Protein AF-A0A1Q7R058-F1 (afdb_monomer_lite)

Radius of gyration: 16.03 Å; chains: 1; bounding box: 34×29×31 Å

Structure (mmCIF, N/CA/C/O backbone):
data_AF-A0A1Q7R058-F1
#
_entry.id   AF-A0A1Q7R058-F1
#
loop_
_atom_site.group_PDB
_atom_site.id
_atom_site.type_symbol
_atom_site.label_atom_id
_atom_site.label_alt_id
_atom_site.label_comp_id
_atom_site.label_asym_id
_atom_site.label_entity_id
_atom_site.label_seq_id
_atom_site.pdbx_PDB_ins_code
_atom_site.Cartn_x
_atom_site.Cartn_y
_atom_site.Cartn_z
_atom_site.occupancy
_atom_site.B_iso_or_equiv
_atom_site.auth_seq_id
_atom_site.auth_comp_id
_atom_site.auth_asym_id
_atom_site.auth_atom_id
_atom_site.pdbx_PDB_model_num
ATOM 1 N N . MET A 1 1 ? 21.229 -6.399 9.493 1.00 64.06 1 MET A N 1
ATOM 2 C CA . MET A 1 1 ? 20.022 -5.831 10.134 1.00 64.06 1 MET A CA 1
ATOM 3 C C . MET A 1 1 ? 20.244 -4.331 10.250 1.00 64.06 1 MET A C 1
ATOM 5 O O . MET A 1 1 ? 21.325 -3.950 10.678 1.00 64.06 1 MET A O 1
ATOM 9 N N . PHE A 1 2 ? 19.315 -3.498 9.775 1.00 73.62 2 PHE A N 1
ATOM 10 C CA . PHE A 1 2 ? 19.482 -2.037 9.786 1.00 73.62 2 PHE A CA 1
ATOM 11 C C . PHE A 1 2 ? 19.477 -1.496 11.230 1.00 73.62 2 PHE A C 1
ATOM 13 O O . PHE A 1 2 ? 18.750 -2.044 12.059 1.00 73.62 2 PHE A O 1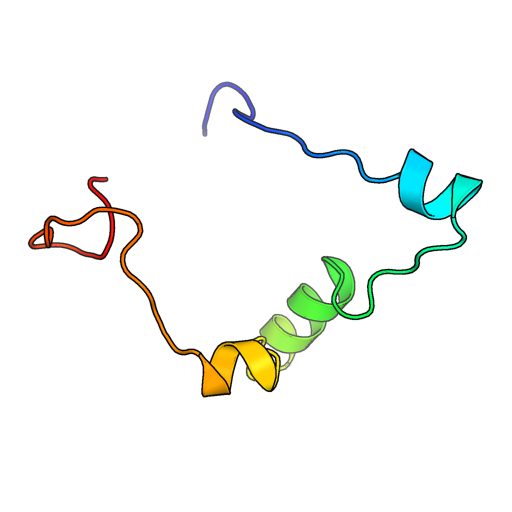
ATOM 20 N N . PRO A 1 3 ? 20.260 -0.446 11.550 1.00 84.25 3 PRO A N 1
ATOM 21 C CA . PRO A 1 3 ? 20.373 0.091 12.913 1.00 84.25 3 PRO A CA 1
ATOM 22 C C . PRO A 1 3 ? 19.101 0.805 13.404 1.00 84.25 3 PRO A C 1
ATOM 24 O O . PRO A 1 3 ? 18.990 1.116 14.586 1.00 84.25 3 PRO A O 1
ATOM 27 N N . GLY A 1 4 ? 18.140 1.063 12.513 1.00 83.19 4 GLY A N 1
ATOM 28 C CA . GLY A 1 4 ? 16.872 1.715 12.816 1.00 83.19 4 GLY A CA 1
ATOM 29 C C . GLY A 1 4 ? 15.922 1.690 11.619 1.00 83.19 4 GLY A C 1
ATOM 30 O O . GLY A 1 4 ? 16.259 1.168 10.555 1.00 83.19 4 GLY A O 1
ATOM 31 N N . ILE A 1 5 ? 14.728 2.246 11.809 1.00 83.12 5 ILE A N 1
ATOM 32 C CA . ILE A 1 5 ? 13.714 2.410 10.761 1.00 83.12 5 ILE A CA 1
ATOM 33 C C . ILE A 1 5 ? 13.791 3.853 10.255 1.00 83.12 5 ILE A C 1
ATOM 35 O O . ILE A 1 5 ? 13.759 4.775 11.063 1.00 83.12 5 ILE A O 1
ATOM 39 N N . ASP A 1 6 ? 13.875 4.042 8.936 1.00 81.25 6 ASP A N 1
ATOM 40 C CA . ASP A 1 6 ? 13.986 5.372 8.314 1.00 81.25 6 ASP A CA 1
ATOM 41 C C . ASP A 1 6 ? 12.702 6.203 8.496 1.00 81.25 6 ASP A C 1
ATOM 43 O O . ASP A 1 6 ? 12.734 7.337 8.969 1.00 81.25 6 ASP A O 1
ATOM 47 N N . ARG A 1 7 ? 11.534 5.631 8.169 1.00 83.75 7 ARG A N 1
ATOM 48 C CA . ARG A 1 7 ? 10.249 6.349 8.222 1.00 83.75 7 ARG A CA 1
ATOM 49 C C . ARG A 1 7 ? 9.141 5.495 8.812 1.00 83.75 7 ARG A C 1
ATOM 51 O O . ARG A 1 7 ? 8.900 4.379 8.361 1.00 83.75 7 ARG A O 1
ATOM 58 N N . VAL A 1 8 ? 8.414 6.069 9.769 1.00 85.00 8 VAL A N 1
ATOM 59 C CA . VAL A 1 8 ? 7.194 5.488 10.340 1.00 85.00 8 VAL A CA 1
ATOM 60 C C . VAL A 1 8 ? 6.048 6.472 10.137 1.00 85.00 8 VAL A C 1
ATOM 62 O O . VAL A 1 8 ? 6.059 7.574 10.680 1.00 85.00 8 VAL A O 1
ATOM 65 N N . TYR A 1 9 ? 5.049 6.072 9.351 1.00 86.12 9 TYR A N 1
ATOM 66 C CA . TYR A 1 9 ? 3.831 6.854 9.149 1.00 86.12 9 TYR A CA 1
ATOM 67 C C . TYR A 1 9 ? 2.745 6.380 10.116 1.00 86.12 9 TYR A C 1
ATOM 69 O O . TYR A 1 9 ? 2.278 5.245 10.023 1.00 86.12 9 TYR A O 1
ATOM 77 N N . VAL A 1 10 ? 2.319 7.258 11.028 1.00 91.06 10 VAL A N 1
ATOM 78 C CA . VAL A 1 10 ? 1.258 6.966 12.002 1.00 91.06 10 VAL A CA 1
ATOM 79 C C . VAL A 1 10 ? -0.041 7.625 11.550 1.00 91.06 10 VAL A C 1
ATOM 81 O O . VAL A 1 10 ? -0.161 8.846 11.517 1.00 91.06 10 VAL A O 1
ATOM 84 N N . ASN A 1 11 ? -1.036 6.807 11.212 1.00 92.00 11 ASN A N 1
ATOM 85 C CA . ASN A 1 11 ? -2.345 7.260 10.732 1.00 92.00 11 ASN A CA 1
ATOM 86 C C . ASN A 1 11 ? -3.430 7.294 11.829 1.00 92.00 11 ASN A C 1
ATOM 88 O O . ASN A 1 11 ? -4.611 7.430 11.515 1.00 92.00 11 ASN A O 1
ATOM 92 N N . GLU A 1 12 ? -3.060 7.132 13.104 1.00 95.56 12 GLU A N 1
ATOM 93 C CA . GLU A 1 12 ? -3.992 7.024 14.236 1.00 95.56 12 GLU A CA 1
ATOM 94 C C . GLU A 1 12 ? -4.987 8.184 14.300 1.00 95.56 12 GLU A C 1
ATOM 96 O O . GLU A 1 12 ? -6.190 7.958 14.410 1.00 95.56 12 GLU A O 1
ATOM 101 N N . ARG A 1 13 ? -4.506 9.416 14.126 1.00 97.19 13 ARG A N 1
ATOM 102 C CA . ARG A 1 13 ? -5.357 10.604 14.160 1.00 97.19 13 ARG A CA 1
ATOM 103 C C . ARG A 1 13 ? -6.456 10.577 13.096 1.00 97.19 13 ARG A C 1
ATOM 105 O O . ARG A 1 13 ? -7.600 10.877 13.402 1.00 97.19 13 ARG A O 1
ATOM 112 N N . ALA A 1 14 ? -6.143 10.147 11.871 1.00 96.69 14 ALA A N 1
ATOM 113 C CA . ALA A 1 14 ? -7.140 10.021 10.805 1.00 96.69 14 ALA A CA 1
ATOM 114 C C . ALA A 1 14 ? -8.200 8.960 11.139 1.00 96.69 14 ALA A C 1
ATOM 116 O O . ALA A 1 14 ? -9.382 9.153 10.858 1.00 96.69 14 ALA A O 1
ATOM 117 N N . ARG A 1 15 ? -7.794 7.857 11.779 1.00 96.38 15 ARG A N 1
ATOM 118 C CA . ARG A 1 15 ? -8.727 6.813 12.218 1.00 96.38 15 ARG A CA 1
ATOM 119 C C . ARG A 1 15 ? -9.656 7.309 13.324 1.00 96.38 15 ARG A C 1
ATOM 121 O O . ARG A 1 15 ? -10.856 7.056 13.260 1.00 96.38 15 ARG A O 1
ATOM 128 N N . ASN A 1 16 ? -9.108 8.037 14.294 1.00 98.00 16 ASN A N 1
ATOM 129 C CA . ASN A 1 16 ? -9.848 8.497 15.467 1.00 98.00 16 ASN A CA 1
ATOM 130 C C . ASN A 1 16 ? -10.745 9.701 15.160 1.00 98.00 16 ASN A C 1
ATOM 132 O O . ASN A 1 16 ? -11.911 9.705 15.540 1.00 98.00 16 ASN A O 1
ATOM 136 N N . GLU A 1 17 ? -10.223 10.713 14.465 1.00 98.25 17 GLU A N 1
ATOM 137 C CA . GLU A 1 17 ? -10.933 11.982 14.259 1.00 98.25 17 GLU A CA 1
ATOM 138 C C . GLU A 1 17 ? -11.850 11.956 13.037 1.00 98.25 17 GLU A C 1
ATOM 140 O O . GLU A 1 17 ? -12.909 12.574 13.052 1.00 98.25 17 GLU A O 1
ATOM 145 N N . LEU A 1 18 ? -11.469 11.235 11.978 1.00 97.88 18 LEU A N 1
ATOM 146 C CA . LEU A 1 18 ? -12.247 11.191 10.733 1.00 97.88 18 LEU A CA 1
ATOM 147 C C . LEU A 1 18 ? -13.072 9.907 10.601 1.00 97.88 18 LEU A C 1
ATOM 149 O O . LEU A 1 18 ? -13.756 9.718 9.596 1.00 97.88 18 LEU A O 1
ATOM 153 N N . GLY A 1 19 ? -12.959 8.983 11.562 1.00 96.88 19 GLY A N 1
ATOM 154 C CA . GLY A 1 19 ? -13.546 7.647 11.456 1.00 96.88 19 GLY A CA 1
ATOM 155 C C . GLY A 1 19 ? -13.001 6.843 10.271 1.00 96.88 19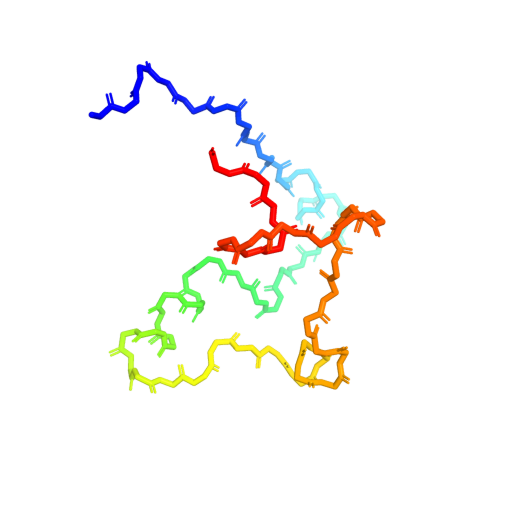 GLY A C 1
ATOM 156 O O . GLY A 1 19 ? -13.621 5.864 9.848 1.00 96.88 19 GLY A O 1
ATOM 157 N N .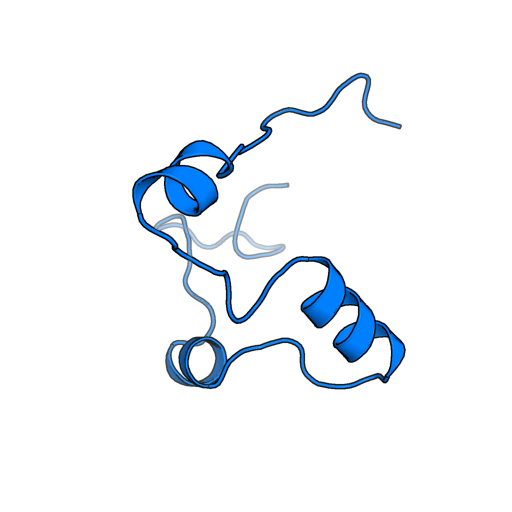 TRP A 1 20 ? -11.866 7.257 9.699 1.00 96.88 20 TRP A N 1
ATOM 158 C CA . TRP A 1 20 ? -11.315 6.628 8.510 1.00 96.88 20 TRP A CA 1
ATOM 159 C C . TRP A 1 20 ? -10.807 5.222 8.837 1.00 96.88 20 TRP A C 1
ATOM 161 O O . TRP A 1 20 ? -10.082 5.012 9.808 1.00 96.88 20 TRP A O 1
ATOM 171 N N . ARG A 1 21 ? -11.168 4.238 8.011 1.00 95.19 21 ARG A N 1
ATOM 172 C CA . ARG A 1 21 ? -10.723 2.849 8.165 1.00 95.19 21 ARG A CA 1
ATOM 173 C C . ARG A 1 21 ? -10.053 2.385 6.874 1.00 95.19 21 ARG A C 1
ATOM 175 O O . ARG A 1 21 ? -10.705 2.417 5.827 1.00 95.19 21 ARG A O 1
ATOM 182 N N . PRO A 1 22 ? -8.774 1.972 6.908 1.00 93.06 22 PRO A N 1
ATOM 183 C CA . PRO A 1 22 ? -8.115 1.456 5.719 1.00 93.06 22 PRO A CA 1
ATOM 184 C C . PRO A 1 22 ? -8.820 0.179 5.254 1.00 93.06 22 PRO A C 1
ATOM 186 O O . PRO A 1 22 ? -8.963 -0.772 6.011 1.00 93.06 22 PRO A O 1
ATOM 189 N N . ARG A 1 23 ? -9.256 0.159 3.991 1.00 92.62 23 ARG A N 1
ATOM 190 C CA . ARG A 1 23 ? -9.789 -1.057 3.354 1.00 92.62 23 ARG A CA 1
ATOM 191 C C . ARG A 1 23 ? -8.692 -2.095 3.097 1.00 92.62 23 ARG A C 1
ATOM 193 O O . ARG A 1 23 ? -8.961 -3.285 3.137 1.00 92.62 23 ARG A O 1
ATOM 200 N N . TYR A 1 24 ? -7.489 -1.618 2.789 1.00 93.69 24 TYR A N 1
ATOM 201 C CA . TYR A 1 24 ? -6.303 -2.423 2.518 1.00 93.69 24 TYR A CA 1
ATOM 202 C C . TYR A 1 24 ? -5.251 -2.045 3.563 1.00 93.69 24 TYR A C 1
ATOM 204 O O . TYR A 1 24 ? -4.505 -1.086 3.367 1.00 93.69 24 TYR A O 1
ATOM 212 N N . ASP A 1 25 ? -5.271 -2.714 4.714 1.00 93.12 25 ASP A N 1
ATOM 213 C CA . ASP A 1 25 ? -4.301 -2.496 5.788 1.00 93.12 25 ASP A CA 1
ATOM 214 C C . ASP A 1 25 ? -3.167 -3.528 5.754 1.00 93.12 25 ASP A C 1
ATOM 216 O O . ASP A 1 25 ? -3.119 -4.406 4.893 1.00 93.12 25 ASP A O 1
ATOM 220 N N . PHE A 1 26 ? -2.213 -3.392 6.674 1.00 92.12 26 PHE A N 1
ATOM 221 C CA . PHE A 1 26 ? -1.051 -4.270 6.707 1.00 92.12 26 PHE A CA 1
ATOM 222 C C . PHE A 1 26 ? -1.442 -5.740 6.911 1.00 92.12 26 PHE A C 1
ATOM 224 O O . PHE A 1 26 ? -0.941 -6.598 6.193 1.00 92.12 26 PHE A O 1
ATOM 231 N N . ALA A 1 27 ? -2.354 -6.030 7.844 1.00 95.06 27 ALA A N 1
ATOM 232 C CA . ALA A 1 27 ? -2.771 -7.399 8.141 1.00 95.06 27 ALA A CA 1
ATOM 233 C C . ALA A 1 27 ? -3.456 -8.043 6.930 1.00 95.06 27 ALA A C 1
ATOM 235 O O . ALA A 1 27 ? -3.054 -9.123 6.505 1.00 95.06 27 ALA A O 1
ATOM 236 N N . TYR A 1 28 ? -4.393 -7.323 6.307 1.00 95.69 28 TYR A N 1
ATOM 237 C CA . TYR A 1 28 ? -5.085 -7.767 5.101 1.00 95.69 28 TYR A CA 1
ATOM 238 C C . TYR A 1 28 ? -4.109 -8.154 3.980 1.00 95.69 28 TYR A C 1
ATOM 240 O O . TYR A 1 28 ? -4.259 -9.200 3.351 1.00 95.69 28 TYR A O 1
ATOM 248 N N . ILE A 1 29 ? -3.081 -7.334 3.737 1.00 96.38 29 ILE A N 1
ATOM 249 C CA . ILE A 1 29 ? -2.088 -7.622 2.694 1.00 96.38 29 ILE A CA 1
ATOM 250 C C . ILE A 1 29 ? -1.224 -8.836 3.055 1.00 96.38 29 ILE A C 1
ATOM 252 O O . ILE A 1 29 ? -0.930 -9.650 2.180 1.00 96.38 29 ILE A O 1
ATOM 256 N N . ILE A 1 30 ? -0.836 -8.988 4.324 1.00 97.38 30 ILE A N 1
ATOM 257 C CA . ILE A 1 30 ? -0.082 -10.164 4.780 1.00 97.38 30 ILE A CA 1
ATOM 258 C C . ILE A 1 30 ? -0.898 -11.450 4.611 1.00 97.38 30 ILE A C 1
ATOM 260 O O . ILE A 1 30 ? -0.333 -12.469 4.208 1.00 97.38 30 ILE A O 1
ATOM 264 N N . ASP A 1 31 ? -2.205 -11.408 4.864 1.00 97.81 31 ASP A N 1
ATOM 265 C CA . ASP A 1 31 ? -3.081 -12.569 4.698 1.00 97.81 31 ASP A CA 1
ATOM 266 C C . ASP A 1 31 ? -3.192 -12.994 3.228 1.00 97.81 31 ASP A C 1
ATOM 268 O O . ASP A 1 31 ? -3.037 -14.180 2.930 1.00 97.81 31 ASP A O 1
ATOM 272 N N . LEU A 1 32 ? -3.345 -12.042 2.298 1.00 97.50 32 LEU A N 1
ATOM 273 C CA . LEU A 1 32 ? -3.331 -12.333 0.856 1.00 97.50 32 LEU A CA 1
ATOM 274 C C . LEU A 1 32 ? -2.008 -12.966 0.416 1.00 97.50 32 LEU A C 1
ATOM 276 O O . LEU A 1 32 ? -2.003 -13.991 -0.263 1.00 97.50 32 LEU A O 1
ATOM 280 N N . VAL A 1 33 ? -0.878 -12.394 0.846 1.00 97.31 33 VAL A N 1
ATOM 281 C CA . VAL A 1 33 ? 0.451 -12.929 0.511 1.00 97.31 33 VAL A CA 1
ATOM 282 C C . VAL A 1 33 ? 0.617 -14.347 1.054 1.00 97.31 33 VAL A C 1
ATOM 284 O O . VAL A 1 33 ? 1.115 -15.222 0.348 1.00 97.31 33 VAL A O 1
ATOM 287 N N . ARG A 1 34 ? 0.169 -14.600 2.288 1.00 97.69 34 ARG A N 1
ATOM 288 C CA . ARG A 1 34 ? 0.203 -15.936 2.895 1.00 97.69 34 ARG A CA 1
ATOM 289 C C . ARG A 1 34 ? -0.653 -16.938 2.120 1.00 97.69 34 ARG A C 1
ATOM 291 O O . ARG A 1 34 ? -0.256 -18.094 2.002 1.00 97.69 34 ARG A O 1
ATOM 298 N N . ALA A 1 35 ? -1.798 -16.504 1.604 1.00 98.19 35 ALA A N 1
ATOM 299 C CA . ALA A 1 35 ? -2.683 -17.321 0.780 1.00 98.19 35 ALA A CA 1
ATOM 300 C C . ALA A 1 35 ? -2.172 -17.519 -0.663 1.00 98.19 35 ALA A C 1
ATO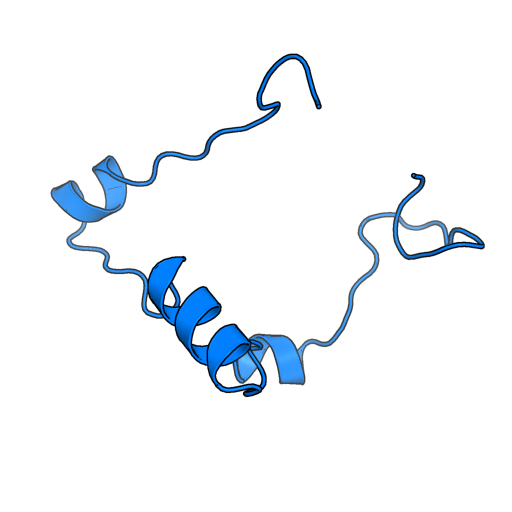M 302 O O . ALA A 1 35 ? -2.751 -18.304 -1.410 1.00 98.19 35 ALA A O 1
ATOM 303 N N . GLY A 1 36 ? -1.089 -16.840 -1.066 1.00 98.00 36 GLY A N 1
ATOM 304 C CA . GLY A 1 36 ? -0.603 -16.849 -2.449 1.00 98.00 36 GLY A CA 1
ATOM 305 C C . GLY A 1 36 ? -1.492 -16.053 -3.410 1.00 98.00 36 GLY A C 1
ATOM 306 O O . GLY A 1 36 ? -1.426 -16.252 -4.622 1.00 98.00 36 GLY A O 1
ATOM 307 N N . GLU A 1 37 ? -2.330 -15.164 -2.881 1.00 97.88 37 GLU A N 1
ATOM 308 C CA . GLU A 1 37 ? -3.213 -14.297 -3.655 1.00 97.88 37 GLU A CA 1
ATOM 309 C C . GLU A 1 37 ? -2.496 -13.013 -4.095 1.00 97.88 37 GLU A C 1
ATOM 311 O O . GLU A 1 37 ? -1.506 -12.585 -3.499 1.00 97.88 37 GLU A O 1
ATOM 316 N N . ASP A 1 38 ? -3.003 -12.369 -5.151 1.00 95.44 38 ASP A N 1
ATOM 317 C CA . ASP A 1 38 ? -2.468 -11.091 -5.627 1.00 95.44 38 ASP A CA 1
ATOM 318 C C . ASP A 1 38 ? -2.806 -9.963 -4.630 1.00 95.44 38 ASP A C 1
ATOM 320 O O . ASP A 1 38 ? -3.980 -9.608 -4.491 1.00 95.44 38 ASP A O 1
ATOM 324 N N . PRO A 1 39 ? -1.813 -9.335 -3.970 1.00 95.75 39 PRO A N 1
ATOM 325 C CA . PRO A 1 39 ? -2.069 -8.281 -2.991 1.00 95.75 39 PRO A CA 1
ATOM 326 C C . PRO A 1 39 ? -2.465 -6.943 -3.635 1.00 95.75 39 PRO A C 1
ATOM 328 O O . PRO A 1 39 ? -2.804 -5.981 -2.937 1.00 95.75 39 PRO A O 1
ATOM 331 N N . ARG A 1 40 ? -2.388 -6.820 -4.966 1.00 94.00 40 ARG A N 1
ATOM 332 C CA . ARG A 1 40 ? -2.663 -5.562 -5.668 1.00 94.00 40 ARG A CA 1
ATOM 333 C C . ARG A 1 40 ? -4.166 -5.319 -5.766 1.00 94.00 40 ARG A C 1
ATOM 335 O O . ARG A 1 40 ? -4.918 -6.088 -6.363 1.00 94.00 40 ARG A O 1
ATOM 342 N N . SER A 1 41 ? -4.598 -4.158 -5.279 1.00 93.81 41 SER A N 1
ATOM 343 C CA . SER A 1 41 ? -5.977 -3.696 -5.459 1.00 93.81 41 SER A CA 1
ATOM 344 C C . SER A 1 41 ? -6.347 -3.560 -6.951 1.00 93.81 41 SER A C 1
ATOM 346 O O . SER A 1 41 ? -5.465 -3.409 -7.805 1.00 93.81 41 SER A O 1
ATOM 348 N N . PRO A 1 42 ? -7.647 -3.545 -7.313 1.00 94.62 42 PRO A N 1
ATOM 349 C CA . PRO A 1 42 ? -8.073 -3.285 -8.692 1.00 94.62 42 PRO A CA 1
ATOM 350 C C . PRO A 1 42 ? -7.478 -1.997 -9.281 1.00 94.62 42 PRO A C 1
ATOM 352 O O . PRO A 1 42 ? -7.085 -1.974 -10.447 1.00 94.62 42 PRO A O 1
ATOM 355 N N . LEU A 1 43 ? -7.341 -0.950 -8.458 1.00 94.00 43 LEU A N 1
ATOM 356 C CA . LEU A 1 43 ? -6.707 0.302 -8.864 1.00 94.00 43 LEU A CA 1
ATOM 357 C C . LEU A 1 43 ? -5.219 0.103 -9.173 1.00 94.00 43 LEU A C 1
ATOM 359 O O . LEU A 1 43 ? -4.763 0.535 -10.225 1.00 94.00 43 LEU A O 1
ATOM 363 N N . ALA A 1 44 ? -4.474 -0.584 -8.302 1.00 94.00 44 ALA A N 1
ATOM 364 C CA . ALA A 1 44 ? -3.054 -0.857 -8.523 1.00 94.00 44 ALA A CA 1
ATOM 365 C C . ALA A 1 44 ? -2.816 -1.678 -9.803 1.00 94.00 44 ALA A C 1
ATOM 367 O O . ALA A 1 44 ? -1.892 -1.383 -10.558 1.00 94.00 44 ALA A O 1
ATOM 368 N N . ARG A 1 45 ? -3.686 -2.655 -10.097 1.00 94.50 45 ARG A N 1
ATOM 369 C CA . ARG A 1 45 ? -3.634 -3.425 -11.353 1.00 94.50 45 ARG A CA 1
ATOM 370 C C . ARG A 1 45 ? -3.916 -2.563 -12.583 1.00 94.50 45 ARG A C 1
ATOM 372 O O . ARG A 1 45 ? -3.244 -2.722 -13.593 1.00 94.50 45 ARG A O 1
ATOM 379 N N . THR A 1 46 ? -4.878 -1.647 -12.482 1.00 96.69 46 THR A N 1
ATOM 380 C CA . THR A 1 46 ? -5.252 -0.742 -13.582 1.00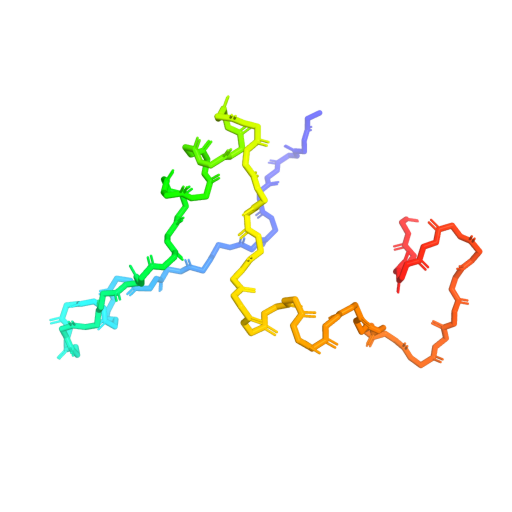 96.69 46 THR A CA 1
ATOM 381 C C . THR A 1 46 ? -4.154 0.279 -13.873 1.00 96.69 46 THR A C 1
ATOM 383 O O . THR A 1 46 ? -3.857 0.563 -15.027 1.00 96.69 46 THR A O 1
ATOM 386 N N . VAL A 1 47 ? -3.553 0.842 -12.823 1.00 94.69 47 VAL A N 1
ATOM 387 C CA . VAL A 1 47 ? -2.515 1.873 -12.944 1.00 94.69 47 VAL A CA 1
ATOM 388 C C . VAL A 1 47 ? -1.175 1.277 -13.381 1.00 94.69 47 VAL A C 1
ATOM 390 O O . VAL A 1 47 ? -0.427 1.938 -14.100 1.00 94.69 47 VAL A O 1
ATOM 393 N N . GLY A 1 48 ? -0.875 0.047 -12.961 1.00 90.88 48 GLY A N 1
ATOM 394 C CA . GLY A 1 48 ? 0.399 -0.605 -13.242 1.00 90.88 48 GLY A CA 1
ATOM 395 C C . GLY A 1 48 ? 1.575 0.023 -12.489 1.00 90.88 48 GLY A C 1
ATOM 396 O O . GLY A 1 48 ? 1.408 0.820 -11.563 1.00 90.88 48 GLY A O 1
ATOM 397 N N . SER A 1 49 ? 2.788 -0.372 -12.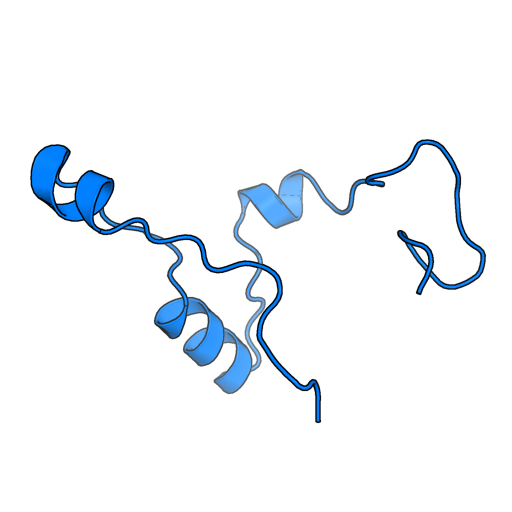876 1.00 85.69 49 SER A N 1
ATOM 398 C CA . SER A 1 49 ? 4.019 0.179 -12.305 1.00 85.69 49 SER A CA 1
ATOM 399 C C . SER A 1 49 ? 4.324 1.552 -12.904 1.00 85.69 49 SER A C 1
ATOM 401 O O . SER A 1 49 ? 4.248 1.734 -14.119 1.00 85.69 49 SER A O 1
ATOM 403 N N . LYS A 1 50 ? 4.701 2.509 -12.054 1.00 81.31 50 LYS A N 1
ATOM 404 C CA . LYS A 1 50 ? 5.191 3.830 -12.463 1.00 81.31 50 LYS A CA 1
ATOM 405 C C . LYS A 1 50 ? 6.606 4.034 -11.938 1.00 81.31 50 LYS A C 1
ATOM 407 O O . LYS A 1 50 ? 6.896 3.700 -10.791 1.00 81.31 50 LYS A O 1
ATOM 412 N N . GLY A 1 51 ? 7.466 4.626 -12.764 1.00 75.75 51 GLY A N 1
ATOM 413 C CA . GLY A 1 51 ? 8.765 5.118 -12.311 1.00 75.75 51 GLY A CA 1
ATOM 414 C C . GLY A 1 51 ? 8.588 6.252 -11.298 1.00 75.75 51 GLY A C 1
ATOM 415 O O . GLY A 1 51 ? 7.695 7.084 -11.444 1.00 75.75 51 GLY A O 1
ATOM 416 N N . TYR A 1 52 ? 9.423 6.271 -10.260 1.00 78.25 52 TYR A N 1
ATOM 417 C CA . TYR A 1 52 ? 9.488 7.383 -9.297 1.00 78.25 52 TYR A CA 1
ATOM 418 C C . TYR A 1 52 ? 10.441 8.477 -9.783 1.00 78.25 52 TYR A C 1
ATOM 420 O O . TYR A 1 52 ? 10.234 9.656 -9.512 1.00 78.25 52 TYR A O 1
ATOM 428 N N . HIS A 1 53 ? 11.462 8.086 -10.548 1.00 79.88 53 HIS A N 1
ATOM 429 C CA . HIS A 1 53 ? 12.384 8.989 -11.216 1.00 79.88 53 HIS A CA 1
ATOM 430 C C . HIS A 1 53 ? 12.119 9.018 -12.723 1.00 79.88 53 HIS A C 1
ATOM 432 O O . HIS A 1 53 ? 11.596 8.065 -13.297 1.00 79.88 53 HIS A O 1
ATOM 438 N N . ALA A 1 54 ? 12.518 10.118 -13.364 1.00 80.06 54 ALA A N 1
ATOM 439 C CA . ALA A 1 54 ? 12.481 10.250 -14.820 1.00 80.06 54 ALA A CA 1
ATOM 440 C C . ALA A 1 54 ? 13.513 9.346 -15.523 1.00 80.06 54 ALA A C 1
ATOM 442 O O . ALA A 1 54 ? 13.358 9.035 -16.700 1.00 80.06 54 ALA A O 1
ATOM 443 N N . ALA A 1 55 ? 14.564 8.937 -14.807 1.00 79.12 55 ALA A N 1
ATOM 444 C CA . ALA A 1 55 ? 15.584 8.028 -15.306 1.00 79.12 55 ALA A CA 1
ATOM 445 C C . ALA A 1 55 ? 15.169 6.565 -15.110 1.00 79.12 55 ALA A C 1
ATOM 447 O O . ALA A 1 55 ? 14.598 6.202 -14.081 1.00 79.12 55 ALA A O 1
ATOM 448 N N . ALA A 1 56 ? 15.515 5.728 -16.086 1.00 74.56 56 ALA A N 1
ATOM 449 C CA . ALA A 1 56 ? 15.514 4.282 -15.927 1.00 74.56 56 ALA A CA 1
ATOM 450 C C . ALA A 1 56 ? 16.844 3.842 -15.301 1.00 74.56 56 ALA A C 1
ATOM 452 O O . ALA A 1 56 ? 17.905 4.302 -15.726 1.00 74.56 56 ALA A O 1
ATOM 453 N N . PHE A 1 57 ? 16.788 2.946 -14.318 1.00 78.50 57 PHE A N 1
ATOM 454 C CA . PHE A 1 57 ? 17.976 2.300 -13.762 1.00 78.50 57 PHE A CA 1
ATOM 455 C C . PHE A 1 57 ? 18.081 0.888 -14.332 1.00 78.50 57 PHE A C 1
ATOM 457 O O . PHE A 1 57 ? 17.065 0.249 -14.607 1.00 78.50 57 PHE A O 1
ATOM 464 N N . ALA A 1 58 ? 19.310 0.411 -14.531 1.00 78.25 58 ALA A N 1
ATOM 465 C CA . ALA A 1 58 ? 19.560 -0.893 -15.143 1.00 78.25 58 ALA A CA 1
ATOM 466 C C . ALA A 1 58 ? 18.924 -2.046 -14.344 1.00 78.25 58 ALA A C 1
ATOM 468 O O . ALA A 1 58 ? 18.379 -2.972 -14.939 1.00 78.25 58 ALA A O 1
ATOM 469 N N . ASP A 1 59 ? 18.922 -1.937 -13.011 1.00 78.44 59 ASP A N 1
ATOM 470 C CA . ASP A 1 59 ? 18.498 -3.006 -12.100 1.00 78.44 59 ASP A CA 1
ATOM 471 C C . ASP A 1 59 ? 17.095 -2.804 -11.503 1.00 78.44 59 ASP A C 1
ATOM 473 O O . ASP A 1 59 ? 16.671 -3.564 -10.631 1.00 78.44 59 ASP A O 1
ATOM 477 N N . GLY A 1 60 ? 16.340 -1.792 -11.949 1.00 67.06 60 GLY A N 1
ATOM 478 C CA . GLY A 1 60 ? 14.977 -1.591 -11.461 1.00 67.06 60 GLY A CA 1
ATOM 479 C C . GLY A 1 60 ? 14.463 -0.153 -11.515 1.00 67.06 60 GLY A C 1
ATOM 480 O O . GLY A 1 60 ? 15.056 0.721 -12.143 1.00 67.06 60 GLY A O 1
ATOM 481 N N . PRO A 1 61 ? 13.317 0.122 -10.869 1.00 67.69 61 PRO A N 1
ATOM 482 C CA . PRO A 1 61 ? 12.685 1.437 -10.929 1.00 67.69 61 PRO A CA 1
ATOM 483 C C . PRO A 1 61 ? 13.403 2.518 -10.100 1.00 67.69 61 PRO A C 1
ATOM 485 O O . PRO A 1 61 ? 13.121 3.700 -10.307 1.00 67.69 61 PRO A O 1
ATOM 488 N N . TYR A 1 62 ? 14.309 2.144 -9.186 1.00 66.50 62 TYR A N 1
ATOM 489 C CA . TYR A 1 62 ? 15.036 3.044 -8.277 1.00 66.50 62 TYR A CA 1
ATOM 490 C C . TYR A 1 62 ? 16.496 2.572 -8.130 1.00 66.50 62 TYR A C 1
ATOM 492 O O . TYR A 1 62 ? 16.735 1.370 -8.269 1.00 66.50 62 TYR A O 1
ATOM 500 N N . PRO A 1 63 ? 17.460 3.464 -7.832 1.00 62.97 63 PRO A N 1
ATOM 501 C CA . PRO A 1 63 ? 18.824 3.058 -7.523 1.00 62.97 63 PRO A CA 1
ATOM 502 C C . PRO A 1 63 ? 18.836 2.411 -6.132 1.00 62.97 63 PRO A C 1
ATOM 504 O O . PRO A 1 63 ? 18.363 3.015 -5.167 1.00 62.97 63 PRO A O 1
ATOM 507 N N . ILE A 1 64 ? 19.314 1.170 -6.055 1.00 58.81 64 ILE A N 1
ATOM 508 C CA . ILE A 1 64 ? 19.605 0.461 -4.798 1.00 58.81 64 ILE A CA 1
ATOM 509 C C . ILE A 1 64 ? 20.984 0.856 -4.281 1.00 58.81 64 ILE A C 1
ATOM 511 O O . ILE A 1 64 ? 21.895 1.022 -5.122 1.00 58.81 64 ILE A O 1
#

Sequence (64 aa):
MFPGIDRVYVNERARNELGWRPRYDFAYIIDLVRAGEDPRSPLARTVGSKGYHAAAFADGPYPI

Secondary structure (DSSP, 8-state):
--SS-S-----HHHHHHS----SS-HHHHHHHHHHT-----HHHHHH----SSSSPBTTBSS--

pLDDT: mean 88.14, std 10.48, range [58.81, 98.25]

Foldseek 3Di:
DDPDDPDDDDCVCCCPVVVDDDPQDPVNLVVCVVVVHDSADPVCVVVDDDAPDPDDDPVDSDDD